Protein AF-A0A699WK41-F1 (afdb_monomer)

Nearest PDB structures (foldseek):
  8tgd-assembly1_B  TM=7.032E-01  e=2.567E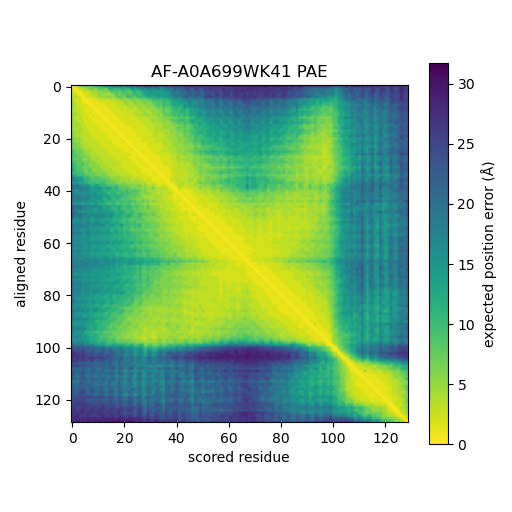+00  Homo sapiens

Secondary structure (DSSP, 8-state):
-HHHHHHHHHHHHHHHHHHHHHHHHHHHHHHHHHHHHHHHHHHHHHHHHHHHHHHHHHHHHHHHHHTT-HHHHHHHHHHHHHHHHHHHHHHHHHHHHHS---TT------HHHHHHHHHHHHHHHHTT-

InterPro domains:
  IPR003661 Signal transduction histidine kinase, dimerisation/phosphoacceptor domain [PF00512] (36-100)
  IPR003661 Signal transduction histidine kinase, dimerisation/phosphoacceptor domain [SM00388] (35-103)
  IPR003661 Signal transduction histidine kinase, dimerisation/phosphoacceptor domain [cd00082] (33-99)
  IPR036097 Signal transduction histidine kinase, dimerisation/phosphoacceptor domain superfamily [SSF47384] (31-101)

Radius of gyration: 24.97 Å; Cα contacts (8 Å, |Δi|>4): 22; chains: 1; bounding box: 62×28×73 Å

Structure (mmCIF, N/CA/C/O backbone):
data_AF-A0A699WK41-F1
#
_entry.id   AF-A0A699WK41-F1
#
loop_
_atom_site.group_PDB
_atom_site.id
_atom_site.type_symbol
_atom_site.label_atom_id
_atom_site.label_alt_id
_atom_site.label_comp_id
_atom_site.label_asym_id
_atom_site.label_entity_id
_atom_site.label_seq_id
_atom_site.pdbx_PDB_ins_code
_atom_site.Cartn_x
_atom_site.Cartn_y
_atom_site.Cartn_z
_atom_site.occupancy
_atom_site.B_iso_or_equiv
_atom_site.auth_seq_id
_atom_site.auth_comp_id
_atom_site.auth_asym_id
_atom_site.auth_atom_id
_atom_site.pdbx_PDB_model_num
ATOM 1 N N . MET A 1 1 ? -39.912 7.311 43.653 1.00 66.12 1 MET A N 1
ATOM 2 C CA . MET A 1 1 ? -38.944 6.269 44.069 1.00 66.12 1 MET A CA 1
ATOM 3 C C . MET A 1 1 ? -38.686 5.263 42.949 1.00 66.12 1 MET A C 1
ATOM 5 O O . MET A 1 1 ? -37.610 5.322 42.379 1.00 66.12 1 MET A O 1
ATOM 9 N N . ARG A 1 2 ? -39.653 4.415 42.551 1.00 76.62 2 ARG A N 1
ATOM 10 C CA . ARG A 1 2 ? -39.435 3.384 41.505 1.00 76.62 2 ARG A CA 1
ATOM 11 C C . ARG A 1 2 ? -39.047 3.927 40.117 1.00 76.62 2 ARG A C 1
ATOM 13 O O . ARG A 1 2 ? -38.193 3.335 39.477 1.00 76.62 2 ARG A O 1
ATOM 20 N N . GLN A 1 3 ? -39.619 5.055 39.685 1.00 79.38 3 GLN A N 1
ATOM 21 C CA . GLN A 1 3 ? -39.305 5.663 38.381 1.00 79.38 3 GLN A CA 1
ATOM 22 C C . GLN A 1 3 ? -37.856 6.184 38.308 1.00 79.38 3 GLN A C 1
ATOM 24 O O . GLN A 1 3 ? -37.132 5.819 37.394 1.00 79.38 3 GLN A O 1
ATOM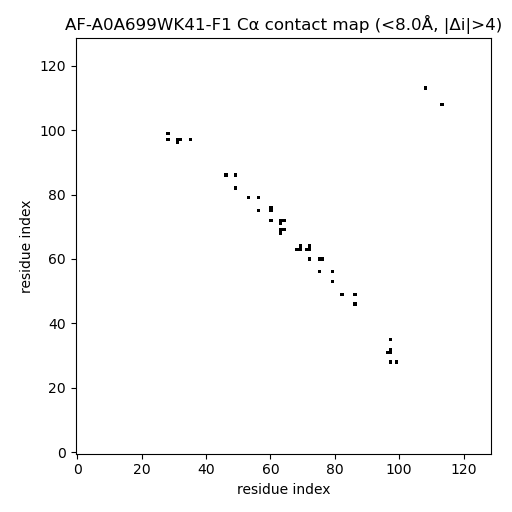 29 N N . ARG A 1 4 ? -37.404 6.931 39.330 1.00 80.19 4 ARG A N 1
ATOM 30 C CA . ARG A 1 4 ? -36.006 7.398 39.441 1.00 80.19 4 ARG A CA 1
ATOM 31 C C . ARG A 1 4 ? -35.005 6.246 39.453 1.00 80.19 4 ARG A C 1
ATOM 33 O O . ARG A 1 4 ? -34.036 6.282 38.718 1.00 80.19 4 ARG A O 1
ATOM 40 N N . SER A 1 5 ? -35.282 5.197 40.228 1.00 85.00 5 SER A N 1
ATOM 41 C CA . SER A 1 5 ? -34.411 4.016 40.281 1.00 85.00 5 SER A CA 1
ATOM 42 C C . SER A 1 5 ? -34.325 3.281 38.936 1.00 85.00 5 SER A C 1
ATOM 44 O O . SER A 1 5 ? -33.286 2.705 38.626 1.00 85.00 5 SER A O 1
ATOM 46 N N . ARG A 1 6 ? -35.391 3.310 38.123 1.00 89.56 6 ARG A N 1
ATOM 47 C CA . ARG A 1 6 ? -35.387 2.742 36.771 1.00 89.56 6 ARG A CA 1
ATOM 48 C C . ARG A 1 6 ? -34.588 3.602 35.790 1.00 89.56 6 ARG A C 1
ATOM 50 O O . ARG A 1 6 ? -33.791 3.052 35.045 1.00 89.56 6 ARG A O 1
ATOM 57 N N . GLU A 1 7 ? -34.762 4.921 35.827 1.00 92.25 7 GLU A N 1
ATOM 58 C CA . GLU A 1 7 ? -33.997 5.866 34.999 1.00 92.25 7 GLU A CA 1
ATOM 59 C C . GLU A 1 7 ? -32.495 5.822 35.325 1.00 92.25 7 GLU A C 1
ATOM 61 O O . GLU A 1 7 ? -31.666 5.777 34.421 1.00 92.25 7 GLU A O 1
ATOM 66 N N . GLU A 1 8 ? -32.134 5.754 36.609 1.00 92.31 8 GLU A N 1
ATOM 67 C CA . GLU A 1 8 ? -30.745 5.589 37.061 1.00 92.31 8 GLU A CA 1
ATOM 68 C C . GLU A 1 8 ? -30.139 4.265 36.570 1.00 92.31 8 GLU A C 1
ATOM 70 O O . GLU A 1 8 ? -28.988 4.228 36.132 1.00 92.31 8 GLU A O 1
ATOM 75 N N . LEU A 1 9 ? -30.916 3.176 36.601 1.00 92.69 9 LEU A N 1
ATOM 76 C CA . LEU A 1 9 ? -30.477 1.878 36.092 1.00 92.69 9 LEU A CA 1
ATOM 77 C C . LEU A 1 9 ? -30.297 1.896 34.568 1.00 92.69 9 LEU A C 1
ATOM 79 O O . LEU A 1 9 ? -29.307 1.363 34.072 1.00 92.69 9 LEU A O 1
ATOM 83 N N . GLU A 1 10 ? -31.219 2.518 33.831 1.00 94.25 10 GLU A N 1
ATOM 84 C CA . GLU A 1 10 ? -31.125 2.675 32.376 1.00 94.25 10 GLU A CA 1
ATOM 85 C C . GLU A 1 10 ? -29.878 3.486 31.993 1.00 94.25 10 GLU A C 1
ATOM 87 O O . GLU A 1 10 ? -29.084 3.021 31.174 1.00 94.25 10 GLU A O 1
ATOM 92 N N . GLN A 1 11 ? -29.622 4.615 32.663 1.00 94.00 11 GLN A N 1
ATOM 93 C CA . GLN A 1 11 ? -28.410 5.418 32.456 1.00 94.00 11 GLN A CA 1
ATOM 94 C C . GLN A 1 11 ? -27.129 4.635 32.765 1.00 94.00 11 GLN A C 1
ATOM 96 O O . GLN A 1 11 ? -26.152 4.713 32.016 1.00 94.00 11 GLN A O 1
ATOM 101 N N . LEU A 1 12 ? -27.123 3.852 33.848 1.00 94.50 12 LEU A N 1
ATOM 102 C CA . LEU A 1 12 ? -25.974 3.031 34.215 1.00 94.50 12 LEU A CA 1
ATOM 103 C C . LEU A 1 12 ? -25.702 1.943 33.168 1.00 94.50 12 LEU A C 1
ATOM 105 O O . LEU A 1 12 ? -24.551 1.737 32.784 1.00 94.50 12 LEU A O 1
ATOM 109 N N . VAL A 1 13 ? -26.742 1.262 32.680 1.00 95.75 13 VAL A N 1
ATOM 110 C CA . VAL A 1 13 ? -26.617 0.256 31.613 1.00 95.75 13 VAL A CA 1
ATOM 111 C C . VAL A 1 13 ? -26.091 0.894 30.329 1.00 95.75 13 VAL A C 1
ATOM 113 O O . VAL A 1 13 ? -25.206 0.327 29.685 1.00 95.75 13 VAL A O 1
ATOM 116 N N . GLU A 1 14 ? -26.578 2.080 29.968 1.00 95.00 14 GLU A N 1
ATOM 117 C CA . GLU A 1 14 ? -26.134 2.799 28.773 1.00 95.00 14 GLU A CA 1
ATOM 118 C C . GLU A 1 14 ? -24.655 3.201 28.866 1.00 95.00 14 GLU A C 1
ATOM 120 O O . GLU A 1 14 ? -23.880 2.947 27.937 1.00 95.00 14 GLU A O 1
ATOM 125 N N . ALA A 1 15 ? -24.236 3.739 30.017 1.00 94.69 15 ALA A N 1
ATOM 126 C CA . ALA A 1 15 ? -22.844 4.081 30.294 1.00 94.69 15 ALA A CA 1
ATOM 127 C C . ALA A 1 15 ? -21.938 2.844 30.214 1.00 94.69 15 ALA A C 1
ATOM 129 O O . ALA A 1 15 ? -20.964 2.833 29.461 1.00 94.69 15 ALA A O 1
ATOM 130 N N . ARG A 1 16 ? -22.312 1.752 30.894 1.00 94.44 16 ARG A N 1
ATOM 131 C CA . ARG A 1 16 ? -21.556 0.490 30.867 1.00 94.44 16 ARG A CA 1
ATOM 132 C C . ARG A 1 16 ? -21.471 -0.120 29.472 1.00 94.44 16 ARG A C 1
ATOM 134 O O . ARG A 1 16 ? -20.431 -0.658 29.099 1.00 94.44 16 ARG A O 1
ATOM 141 N N . THR A 1 17 ? -22.540 -0.022 28.687 1.00 94.62 17 THR A N 1
ATOM 142 C CA . THR A 1 17 ? -22.557 -0.500 27.298 1.00 94.62 17 THR A CA 1
ATOM 143 C C . THR A 1 17 ? -21.609 0.320 26.424 1.00 94.62 17 THR A C 1
ATOM 145 O O . THR A 1 17 ? -20.905 -0.238 25.579 1.00 94.62 17 THR A O 1
ATOM 148 N N . ARG A 1 18 ? -21.552 1.641 26.628 1.00 93.31 18 ARG A N 1
ATOM 149 C CA . ARG A 1 18 ? -20.629 2.530 25.911 1.00 93.31 18 ARG A CA 1
ATOM 150 C C . ARG A 1 18 ? -19.168 2.254 26.286 1.00 93.31 18 ARG A C 1
ATOM 152 O O . ARG A 1 18 ? -18.326 2.179 25.388 1.00 93.31 18 ARG A O 1
ATOM 159 N N . ASP A 1 19 ? -18.882 2.028 27.566 1.00 93.00 19 ASP A N 1
ATOM 160 C CA . ASP A 1 19 ? -17.547 1.648 28.045 1.00 93.00 19 ASP A CA 1
ATOM 161 C C . ASP A 1 19 ? -17.097 0.316 27.433 1.00 93.00 19 ASP A C 1
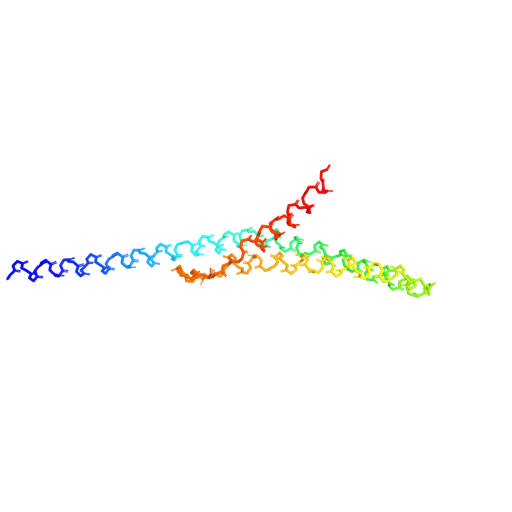ATOM 163 O O . ASP A 1 19 ? -15.988 0.212 26.906 1.00 93.00 19 ASP A O 1
ATOM 167 N N . LEU A 1 20 ? -17.984 -0.687 27.428 1.00 93.69 20 LEU A N 1
ATOM 168 C CA . LEU A 1 20 ? -17.703 -2.005 26.858 1.00 93.69 20 LEU A CA 1
ATOM 169 C C . LEU A 1 20 ? -17.382 -1.924 25.360 1.00 93.69 20 LEU A C 1
ATOM 171 O O . LEU A 1 20 ? -16.408 -2.527 24.910 1.00 93.69 20 LEU A O 1
ATOM 175 N N . ARG A 1 21 ? -18.165 -1.153 24.592 1.00 90.19 21 ARG A N 1
ATOM 176 C CA . ARG A 1 21 ? -17.905 -0.924 23.159 1.00 90.19 21 ARG A CA 1
ATOM 177 C C . ARG A 1 21 ? -16.551 -0.256 22.933 1.00 90.19 21 ARG A C 1
ATOM 179 O O . ARG A 1 21 ? -15.786 -0.697 22.084 1.00 90.19 21 ARG A O 1
ATOM 186 N N . THR A 1 22 ? -16.227 0.755 23.735 1.00 89.75 22 THR A N 1
ATOM 187 C CA . THR A 1 22 ? -14.945 1.468 23.637 1.00 89.75 22 THR A CA 1
ATOM 188 C C . THR A 1 22 ? -13.762 0.541 23.931 1.00 89.75 22 THR A C 1
ATOM 190 O O . THR A 1 22 ? -12.752 0.575 23.225 1.00 89.75 22 THR A O 1
ATOM 193 N N . ALA A 1 23 ? -13.889 -0.323 24.941 1.00 90.19 23 ALA A N 1
ATOM 194 C CA . ALA A 1 23 ? -12.875 -1.318 25.274 1.00 90.19 23 ALA A CA 1
ATOM 195 C C . ALA A 1 23 ? -12.707 -2.369 24.161 1.00 90.19 23 ALA A C 1
ATOM 197 O O . ALA A 1 23 ? -11.575 -2.691 23.797 1.00 90.19 23 ALA A O 1
ATOM 198 N N . GLN A 1 24 ? -13.806 -2.860 23.575 1.00 89.25 24 GLN A N 1
ATOM 199 C CA . GLN A 1 24 ? -13.761 -3.780 22.431 1.00 89.25 24 GLN A CA 1
ATOM 200 C C . GLN A 1 24 ? -13.075 -3.159 21.209 1.00 89.25 24 GLN A C 1
ATOM 202 O O . GLN A 1 24 ? -12.184 -3.785 20.636 1.00 89.25 24 GLN A O 1
ATOM 207 N N . ASP A 1 25 ? -13.422 -1.923 20.845 1.00 87.88 25 ASP A N 1
ATOM 208 C CA . ASP A 1 25 ? -12.776 -1.210 19.736 1.00 87.88 25 ASP A CA 1
ATOM 209 C C . ASP A 1 25 ? -11.266 -1.029 19.989 1.00 87.88 25 ASP A C 1
ATOM 211 O O . ASP A 1 25 ? -10.446 -1.141 19.071 1.00 87.88 25 ASP A O 1
ATOM 215 N N . GLY A 1 26 ? -10.881 -0.796 21.248 1.00 86.81 26 GLY A N 1
ATOM 216 C CA . GLY A 1 26 ? -9.484 -0.750 21.681 1.00 86.81 26 GLY A CA 1
ATOM 217 C C . GLY A 1 26 ? -8.754 -2.084 21.504 1.00 86.81 26 GLY A C 1
ATOM 218 O O . GLY A 1 26 ? -7.643 -2.103 20.967 1.00 86.81 26 GLY A O 1
ATOM 219 N N . LEU A 1 27 ? -9.385 -3.195 21.897 1.00 88.44 27 LEU A N 1
ATOM 220 C CA . LEU A 1 27 ? -8.833 -4.541 21.717 1.00 88.44 27 LEU A CA 1
ATOM 221 C C . LEU A 1 27 ? -8.628 -4.863 20.237 1.00 88.44 27 LEU A C 1
ATOM 223 O O . LEU A 1 27 ? -7.5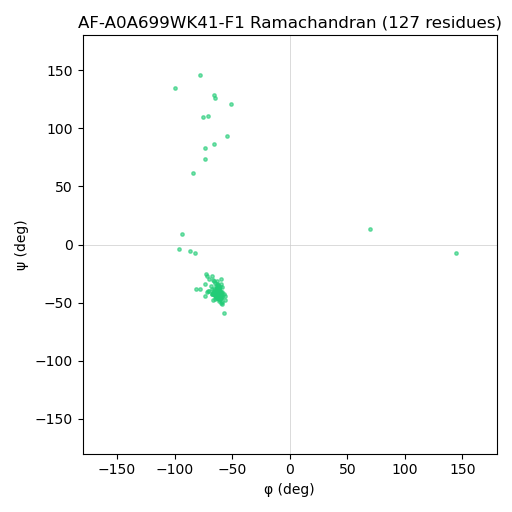24 -5.238 19.856 1.00 88.44 27 LEU A O 1
ATOM 227 N N . VAL A 1 28 ? -9.637 -4.627 19.393 1.00 87.25 28 VAL A N 1
ATOM 228 C CA . VAL A 1 28 ? -9.540 -4.842 17.939 1.00 87.25 28 VAL A CA 1
ATOM 229 C C . VAL A 1 28 ? -8.370 -4.056 17.344 1.00 87.25 28 VAL A C 1
ATOM 231 O O . VAL A 1 28 ? -7.602 -4.595 16.546 1.00 87.25 28 VAL A O 1
ATOM 234 N N . GLN A 1 29 ? -8.194 -2.794 17.744 1.00 84.06 29 GLN A N 1
ATOM 235 C CA . GLN A 1 29 ? -7.076 -1.980 17.268 1.00 84.06 29 GLN A CA 1
ATOM 236 C C . GLN A 1 29 ? -5.720 -2.533 17.729 1.00 84.06 29 GLN A C 1
ATOM 238 O O . GLN A 1 29 ? -4.773 -2.561 16.943 1.00 84.06 29 GLN A O 1
ATOM 243 N N . SER A 1 30 ? -5.620 -2.988 18.980 1.00 86.00 30 SER A N 1
ATOM 244 C CA . SER A 1 30 ? -4.400 -3.605 19.508 1.00 86.00 30 SER A CA 1
ATOM 245 C C . SER A 1 30 ? -4.042 -4.880 18.741 1.00 86.00 30 SER A C 1
ATOM 247 O O . SER A 1 30 ? -2.892 -5.041 18.334 1.00 86.00 30 SER A O 1
ATOM 249 N N . THR A 1 31 ? -5.026 -5.732 18.439 1.00 84.75 31 THR A N 1
ATOM 250 C CA . THR A 1 31 ? -4.814 -6.952 17.649 1.00 84.75 31 THR A CA 1
ATOM 251 C C . THR A 1 31 ? -4.347 -6.638 16.226 1.00 84.75 31 THR A C 1
ATOM 253 O O . THR A 1 31 ? -3.414 -7.273 15.739 1.00 84.75 31 THR A O 1
ATOM 256 N N . LYS A 1 32 ? -4.926 -5.620 15.568 1.00 82.50 32 LYS A N 1
ATOM 257 C CA . LYS A 1 32 ? -4.482 -5.168 14.233 1.00 82.50 32 LYS A CA 1
ATOM 258 C C . LYS A 1 32 ? -3.026 -4.703 14.236 1.00 82.50 32 LYS A C 1
ATOM 260 O O . LYS A 1 32 ? -2.259 -5.079 13.354 1.00 82.50 32 LYS A O 1
ATOM 265 N N . LEU A 1 33 ? -2.639 -3.901 15.228 1.00 84.19 33 LEU A N 1
ATOM 266 C CA . LEU A 1 33 ? -1.269 -3.401 15.358 1.00 84.19 33 LEU A CA 1
ATOM 267 C C . LEU A 1 33 ? -0.276 -4.519 15.693 1.00 84.19 33 LEU A C 1
ATOM 269 O O . LEU A 1 33 ? 0.823 -4.532 15.145 1.00 84.19 33 LEU A O 1
ATOM 273 N N . ALA A 1 34 ? -0.664 -5.477 16.537 1.00 82.56 34 ALA A N 1
ATOM 274 C CA . ALA A 1 34 ? 0.161 -6.641 16.845 1.00 82.56 34 ALA A CA 1
ATOM 275 C C . ALA A 1 34 ? 0.402 -7.511 15.601 1.00 82.56 34 ALA A C 1
ATOM 277 O O . ALA A 1 34 ? 1.546 -7.869 15.328 1.00 82.56 34 ALA A O 1
ATOM 278 N N . ALA A 1 35 ? -0.641 -7.775 14.804 1.00 80.62 35 ALA A N 1
ATOM 279 C CA . ALA A 1 35 ? -0.522 -8.511 13.545 1.00 80.62 35 ALA A CA 1
ATOM 280 C C . ALA A 1 35 ? 0.399 -7.791 12.543 1.00 80.62 35 ALA A C 1
ATOM 282 O O . ALA A 1 35 ? 1.292 -8.411 11.968 1.00 80.62 35 ALA A O 1
ATOM 283 N N . LEU A 1 36 ? 0.257 -6.466 12.395 1.00 80.25 36 LEU A N 1
ATOM 284 C CA . LEU A 1 36 ? 1.175 -5.651 11.589 1.00 80.25 36 LEU A CA 1
ATOM 285 C C . LEU A 1 36 ? 2.622 -5.736 12.097 1.00 80.25 36 LEU A C 1
ATOM 287 O O . LEU A 1 36 ? 3.541 -5.884 11.296 1.00 80.25 36 LEU A O 1
ATOM 291 N N . GLY A 1 37 ? 2.830 -5.677 13.415 1.00 79.31 37 GLY A N 1
ATOM 292 C CA . GLY A 1 37 ? 4.138 -5.840 14.054 1.00 79.31 37 GLY A CA 1
ATOM 293 C C . GLY A 1 37 ? 4.776 -7.194 13.739 1.00 79.31 37 GLY A C 1
ATOM 294 O O . GLY A 1 37 ? 5.913 -7.252 13.275 1.00 79.31 37 GLY A O 1
ATOM 295 N N . GLN A 1 38 ? 4.023 -8.282 13.913 1.00 80.75 38 GLN A N 1
ATOM 296 C CA . GLN A 1 38 ? 4.483 -9.640 13.603 1.00 80.75 38 GLN A CA 1
ATOM 297 C C . GLN A 1 38 ? 4.808 -9.827 12.115 1.00 80.75 38 GLN A C 1
ATOM 299 O O . GLN A 1 38 ? 5.766 -10.518 11.778 1.00 80.75 38 GLN A O 1
ATOM 304 N N . MET A 1 39 ? 4.059 -9.180 11.223 1.00 80.25 39 MET A N 1
ATOM 305 C CA . MET A 1 39 ? 4.284 -9.253 9.777 1.00 80.25 39 MET A CA 1
ATOM 306 C C . MET A 1 39 ? 5.303 -8.226 9.263 1.00 80.25 39 MET A C 1
ATOM 308 O O . MET A 1 39 ? 5.666 -8.275 8.091 1.00 80.25 39 MET A O 1
ATOM 312 N N . SER A 1 40 ? 5.801 -7.308 10.100 1.00 77.94 40 SER A N 1
ATOM 313 C CA . SER A 1 40 ? 6.627 -6.171 9.659 1.00 77.94 40 SER A CA 1
ATOM 314 C C . SER A 1 40 ? 7.899 -6.601 8.925 1.00 77.94 40 SER A C 1
ATOM 316 O O . SER A 1 40 ? 8.289 -5.962 7.952 1.00 77.94 40 SER A O 1
ATOM 318 N N . ALA A 1 41 ? 8.524 -7.705 9.346 1.00 77.38 41 ALA A N 1
ATOM 319 C CA . ALA A 1 41 ? 9.705 -8.250 8.676 1.00 77.38 41 ALA A CA 1
ATOM 320 C C . ALA A 1 41 ? 9.382 -8.799 7.274 1.00 77.38 41 ALA A C 1
ATOM 322 O O . ALA A 1 41 ? 10.115 -8.528 6.325 1.00 77.38 41 ALA A O 1
ATOM 323 N N . ALA A 1 42 ? 8.265 -9.519 7.130 1.00 76.69 42 ALA A N 1
ATOM 324 C CA . ALA A 1 42 ? 7.800 -10.023 5.838 1.00 76.69 42 ALA A CA 1
ATOM 325 C C . ALA A 1 42 ? 7.412 -8.870 4.902 1.00 76.69 42 ALA A C 1
ATOM 327 O O . ALA A 1 42 ? 7.816 -8.857 3.747 1.00 76.69 42 ALA A O 1
ATOM 328 N N . LEU A 1 43 ? 6.734 -7.850 5.430 1.00 76.50 43 LEU A N 1
ATOM 329 C CA . LEU A 1 43 ? 6.352 -6.646 4.693 1.00 76.50 43 LEU A CA 1
ATOM 330 C C . LEU A 1 43 ? 7.567 -5.845 4.219 1.00 76.50 43 LEU A C 1
ATOM 332 O O . LEU A 1 43 ? 7.622 -5.415 3.071 1.00 76.50 43 LEU A O 1
ATOM 336 N N . ALA A 1 44 ? 8.569 -5.664 5.082 1.00 79.94 44 ALA A N 1
ATOM 337 C CA . ALA A 1 44 ? 9.820 -5.022 4.695 1.00 79.94 44 ALA A CA 1
ATOM 338 C C . ALA A 1 44 ? 10.523 -5.810 3.582 1.00 79.94 44 ALA A C 1
ATOM 340 O O . ALA A 1 44 ? 11.048 -5.220 2.640 1.00 79.94 44 ALA A O 1
ATOM 341 N N . HIS A 1 45 ? 10.511 -7.141 3.664 1.00 80.62 45 HIS A N 1
ATOM 342 C CA . HIS A 1 45 ? 11.075 -7.998 2.629 1.00 80.62 45 HIS A CA 1
ATOM 343 C C . HIS A 1 45 ? 10.315 -7.872 1.298 1.00 80.62 45 HIS A C 1
ATOM 345 O O . HIS A 1 45 ? 10.933 -7.647 0.260 1.00 80.62 45 HIS A O 1
ATOM 351 N N . GLU A 1 46 ? 8.987 -7.922 1.338 1.00 81.12 46 GLU A N 1
ATOM 352 C CA . GLU A 1 46 ? 8.101 -7.828 0.174 1.00 81.12 46 GLU A CA 1
ATOM 353 C C . GLU A 1 46 ? 8.132 -6.441 -0.492 1.00 81.12 46 GLU A C 1
ATOM 355 O O . GLU A 1 46 ? 7.953 -6.339 -1.698 1.00 81.12 46 GLU A O 1
ATOM 360 N N . ILE A 1 47 ? 8.436 -5.370 0.252 1.00 83.31 47 ILE A N 1
ATOM 361 C CA . ILE A 1 47 ? 8.689 -4.028 -0.308 1.00 83.31 47 ILE A CA 1
ATOM 362 C C . ILE A 1 47 ? 10.100 -3.929 -0.909 1.00 83.31 47 ILE A C 1
ATOM 364 O O . ILE A 1 47 ? 10.297 -3.303 -1.953 1.00 83.31 47 ILE A O 1
ATOM 368 N N . ASN A 1 48 ? 11.099 -4.546 -0.275 1.00 84.56 48 ASN A N 1
ATOM 369 C CA . ASN A 1 48 ? 12.485 -4.492 -0.745 1.00 84.56 48 ASN A CA 1
ATOM 370 C C . ASN A 1 48 ? 12.716 -5.287 -2.040 1.00 84.56 48 ASN A C 1
ATOM 372 O O . ASN A 1 48 ? 13.580 -4.914 -2.840 1.00 84.56 48 ASN A O 1
ATOM 376 N N . GLN A 1 49 ? 11.952 -6.355 -2.275 1.00 83.62 49 GLN A N 1
ATOM 377 C CA . GLN A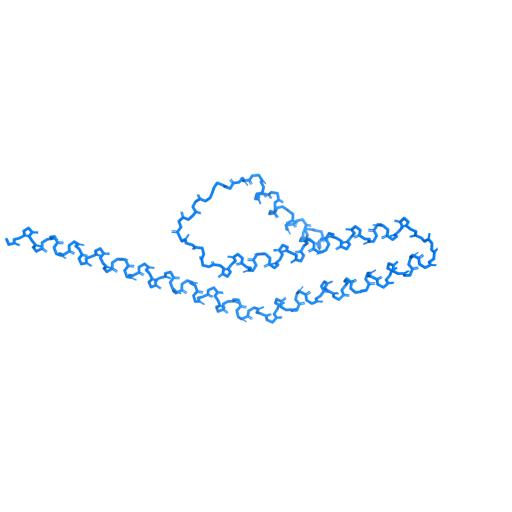 1 49 ? 12.008 -7.143 -3.511 1.00 83.62 49 GLN A CA 1
ATOM 378 C C . GLN A 1 49 ? 11.742 -6.300 -4.781 1.00 83.62 49 GLN A C 1
ATOM 380 O O . GLN A 1 49 ? 12.641 -6.205 -5.624 1.00 83.62 49 GLN A O 1
ATOM 385 N N . PRO A 1 50 ? 10.588 -5.622 -4.940 1.00 84.06 50 PRO A N 1
ATOM 386 C CA . PRO A 1 50 ? 10.314 -4.804 -6.116 1.00 84.06 50 PRO A CA 1
ATOM 387 C C . PRO A 1 50 ? 11.227 -3.574 -6.202 1.00 84.06 50 PRO A C 1
ATOM 389 O O . PRO A 1 50 ? 11.608 -3.201 -7.307 1.00 84.06 50 PRO A O 1
ATOM 392 N N . LEU A 1 51 ? 11.682 -2.996 -5.079 1.00 87.00 51 LEU A N 1
ATOM 393 C CA . LEU A 1 51 ? 12.702 -1.930 -5.101 1.00 87.00 51 LEU A CA 1
ATOM 394 C C . LEU A 1 51 ? 14.016 -2.392 -5.739 1.00 87.00 51 LEU A C 1
ATOM 396 O O . LEU A 1 51 ? 14.646 -1.660 -6.506 1.00 87.00 51 LEU A O 1
ATOM 400 N N . THR A 1 52 ? 14.435 -3.617 -5.430 1.00 88.94 52 THR A N 1
ATOM 401 C CA . THR A 1 52 ? 15.641 -4.210 -6.013 1.00 88.94 52 THR A CA 1
ATOM 402 C C . THR A 1 52 ? 15.450 -4.447 -7.511 1.00 88.94 52 THR A C 1
ATOM 404 O O . THR A 1 52 ? 16.321 -4.091 -8.307 1.00 88.94 52 THR A O 1
ATOM 407 N N . ALA A 1 53 ? 14.283 -4.955 -7.917 1.00 86.81 53 ALA A N 1
ATOM 408 C CA . ALA A 1 53 ? 13.935 -5.126 -9.326 1.00 86.81 53 ALA A CA 1
ATOM 409 C C . ALA A 1 53 ? 13.900 -3.790 -10.094 1.00 86.81 53 ALA A C 1
ATOM 411 O O . ALA A 1 53 ? 14.390 -3.718 -11.222 1.00 86.81 53 ALA A O 1
ATOM 412 N N . GLN A 1 54 ? 13.395 -2.716 -9.479 1.00 88.88 54 GLN A N 1
ATOM 413 C CA . GLN A 1 54 ? 13.377 -1.375 -10.071 1.00 88.88 54 GLN A CA 1
ATOM 414 C C . GLN A 1 54 ? 14.780 -0.820 -10.293 1.00 88.88 54 GLN A C 1
ATOM 416 O O . GLN A 1 54 ? 15.051 -0.268 -11.357 1.00 88.88 54 GLN A O 1
ATOM 421 N N . ARG A 1 55 ? 15.698 -1.002 -9.335 1.00 90.06 55 ARG A N 1
ATOM 422 C CA . ARG A 1 55 ? 17.106 -0.611 -9.525 1.00 90.06 55 ARG A CA 1
ATOM 423 C C . ARG A 1 55 ? 17.726 -1.296 -10.741 1.00 90.06 55 ARG A C 1
ATOM 425 O O . ARG A 1 55 ? 18.406 -0.638 -11.522 1.00 90.06 55 ARG A O 1
ATOM 432 N N . MET A 1 56 ? 17.455 -2.587 -10.925 1.00 89.31 56 MET A N 1
ATOM 433 C CA . MET A 1 56 ? 17.943 -3.334 -12.088 1.00 89.31 56 MET A CA 1
ATOM 434 C C . MET A 1 56 ? 17.308 -2.857 -13.399 1.00 89.31 56 MET A C 1
ATOM 436 O O . MET A 1 56 ? 18.011 -2.691 -14.394 1.00 89.31 56 MET A O 1
ATOM 440 N N . GLN A 1 57 ? 16.000 -2.584 -13.405 1.00 88.94 57 GLN A N 1
ATOM 441 C CA . GLN A 1 57 ? 15.318 -2.032 -14.580 1.00 88.94 57 GLN A CA 1
ATOM 442 C C . GLN A 1 57 ? 15.843 -0.648 -14.955 1.00 88.94 57 GLN A C 1
ATOM 444 O O . GLN A 1 57 ? 16.071 -0.405 -16.135 1.00 88.94 57 GLN A O 1
ATOM 449 N N . LEU A 1 58 ? 16.106 0.230 -13.983 1.00 92.69 58 LEU A N 1
ATOM 450 C CA . LEU A 1 58 ? 16.702 1.544 -14.240 1.00 92.69 58 LEU A CA 1
ATOM 451 C C . LEU A 1 58 ? 18.088 1.426 -14.881 1.00 92.69 58 LEU A C 1
ATOM 453 O O . LEU A 1 58 ? 18.360 2.126 -15.853 1.00 92.69 58 LEU A O 1
ATOM 457 N N . ALA A 1 59 ? 18.934 0.512 -14.398 1.00 92.44 59 ALA A N 1
ATOM 458 C CA . ALA A 1 59 ? 20.241 0.257 -15.004 1.00 92.44 59 ALA A CA 1
ATOM 459 C C . ALA A 1 59 ? 20.112 -0.265 -16.448 1.00 92.44 59 ALA A C 1
ATOM 461 O O . ALA A 1 59 ? 20.826 0.179 -17.346 1.00 92.44 59 ALA A O 1
ATOM 462 N N . SER A 1 60 ? 19.157 -1.166 -16.702 1.00 91.44 60 SER A N 1
ATOM 463 C CA . SER A 1 60 ? 18.867 -1.638 -18.061 1.00 91.44 60 SER A CA 1
ATOM 464 C C . SER A 1 60 ? 18.343 -0.518 -18.961 1.00 91.44 60 SER A C 1
ATOM 466 O O . SER A 1 60 ? 18.644 -0.498 -20.152 1.00 91.44 60 SER A O 1
ATOM 468 N N . LEU A 1 61 ? 17.553 0.404 -18.413 1.00 94.25 61 LEU A N 1
ATOM 469 C CA . LEU A 1 61 ? 16.970 1.520 -19.148 1.00 94.25 61 LEU A CA 1
ATOM 470 C C . LEU A 1 61 ? 18.050 2.529 -19.549 1.00 94.25 61 LEU A C 1
ATOM 472 O O . LEU A 1 61 ? 18.060 2.973 -20.693 1.00 94.2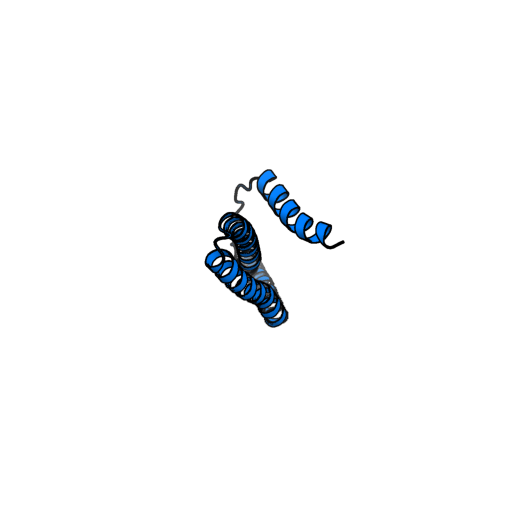5 61 LEU A O 1
ATOM 476 N N . GLN A 1 62 ? 19.009 2.806 -18.659 1.00 93.62 62 GLN A N 1
ATOM 477 C CA . GLN A 1 62 ? 20.211 3.581 -18.987 1.00 93.62 62 GLN A CA 1
ATOM 478 C C . GLN A 1 62 ? 20.972 2.947 -20.157 1.00 93.62 62 GLN A C 1
ATOM 480 O O . GLN A 1 62 ? 21.235 3.621 -21.146 1.00 93.62 62 GLN A O 1
ATOM 485 N N . LEU A 1 63 ? 21.209 1.632 -20.111 1.00 94.69 63 LEU A N 1
ATOM 486 C CA . LEU A 1 63 ? 21.912 0.927 -21.184 1.00 94.69 63 LEU A CA 1
ATOM 487 C C . LEU A 1 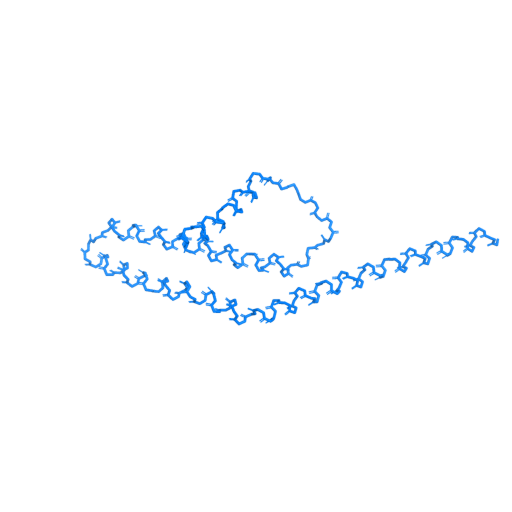63 ? 21.156 0.986 -22.523 1.00 94.69 63 LEU A C 1
ATOM 489 O O . LEU A 1 63 ? 21.776 1.171 -23.567 1.00 94.69 63 LEU A O 1
ATOM 493 N N . LEU A 1 64 ? 19.825 0.865 -22.519 1.00 95.00 64 LEU A N 1
ATOM 494 C CA . LEU A 1 64 ? 19.010 1.008 -23.733 1.00 95.00 64 LEU A CA 1
ATOM 495 C C . LEU A 1 64 ? 19.115 2.417 -24.331 1.00 95.00 64 LEU A C 1
ATOM 497 O O . LEU A 1 64 ? 19.257 2.549 -25.549 1.00 95.00 64 LEU A O 1
ATOM 501 N N . LEU A 1 65 ? 19.075 3.451 -23.488 1.00 94.94 65 LEU A N 1
ATOM 502 C CA . LEU A 1 65 ? 19.216 4.843 -23.917 1.00 94.94 65 LEU A CA 1
ATOM 503 C C . LEU A 1 65 ? 20.614 5.128 -24.476 1.00 94.94 65 LEU A C 1
ATOM 505 O O . LEU A 1 65 ? 20.714 5.731 -25.543 1.00 94.94 65 LEU A O 1
ATOM 509 N N . ASP A 1 66 ? 21.667 4.624 -23.828 1.00 96.31 66 ASP A N 1
ATOM 510 C CA . ASP A 1 66 ? 23.056 4.769 -24.287 1.00 96.31 66 ASP A CA 1
ATOM 511 C C . ASP A 1 66 ? 23.275 4.152 -25.681 1.00 96.31 66 ASP A C 1
ATOM 513 O O . ASP A 1 66 ? 24.098 4.627 -26.460 1.00 96.31 66 ASP A O 1
ATOM 517 N N . HIS A 1 67 ? 22.502 3.117 -26.027 1.00 96.00 67 HIS A N 1
ATOM 518 C CA . HIS A 1 67 ? 22.540 2.454 -27.336 1.00 96.00 67 HIS A CA 1
ATOM 519 C C . HIS A 1 67 ? 21.515 3.018 -28.338 1.00 96.00 67 HIS A C 1
ATOM 521 O O . HIS A 1 67 ? 21.295 2.422 -29.393 1.00 96.00 67 HIS A O 1
ATOM 527 N N . GLY A 1 68 ? 20.849 4.134 -28.021 1.00 95.62 68 GLY A N 1
ATOM 528 C CA . GLY A 1 68 ? 19.860 4.773 -28.894 1.00 95.62 68 GLY A CA 1
ATOM 529 C C . GLY A 1 68 ? 18.553 3.989 -29.070 1.00 95.62 68 GLY A C 1
ATOM 530 O O . GLY A 1 68 ? 17.753 4.316 -29.947 1.00 95.62 68 GLY A O 1
ATOM 531 N N . ARG A 1 69 ? 18.292 2.966 -28.245 1.00 95.62 69 ARG A N 1
ATOM 532 C CA . ARG A 1 69 ? 17.082 2.122 -28.300 1.00 95.62 69 ARG A CA 1
ATOM 533 C C . ARG A 1 69 ? 15.917 2.762 -27.543 1.00 95.62 69 ARG A C 1
ATOM 535 O O . ARG A 1 69 ? 15.406 2.216 -26.565 1.00 95.62 69 ARG A O 1
ATOM 542 N N . VAL A 1 70 ? 15.502 3.937 -28.006 1.00 93.75 70 VAL A N 1
ATOM 543 C CA . VAL A 1 70 ? 14.517 4.792 -27.325 1.00 93.75 70 VAL A CA 1
ATOM 544 C C . VAL A 1 70 ? 13.153 4.106 -27.170 1.00 93.75 70 VAL A C 1
ATOM 546 O O . VAL A 1 70 ? 12.574 4.151 -26.087 1.00 93.75 70 VAL A O 1
ATOM 549 N N . ASP A 1 71 ? 12.663 3.401 -28.194 1.00 93.62 71 ASP A N 1
ATOM 550 C CA . ASP A 1 71 ? 11.363 2.712 -28.127 1.00 93.62 71 ASP A CA 1
ATOM 551 C C . ASP A 1 71 ? 11.335 1.595 -27.074 1.00 93.62 71 ASP A C 1
ATOM 553 O O . ASP A 1 71 ? 10.342 1.407 -26.368 1.00 93.62 71 ASP A O 1
ATOM 557 N N . ASP A 1 72 ? 12.437 0.858 -26.928 1.00 91.94 72 ASP A N 1
ATOM 558 C CA . ASP A 1 72 ? 12.548 -0.196 -25.920 1.00 91.94 72 ASP A CA 1
ATOM 559 C C . ASP A 1 72 ? 12.701 0.389 -24.511 1.00 91.94 72 ASP A C 1
ATOM 561 O O . ASP A 1 72 ? 12.149 -0.159 -23.555 1.00 91.94 72 ASP A O 1
ATOM 565 N N . ALA A 1 73 ? 13.375 1.537 -24.381 1.00 93.31 73 ALA A N 1
ATOM 566 C CA . ALA A 1 73 ? 13.441 2.279 -23.126 1.00 93.31 73 ALA A CA 1
ATOM 567 C C . ALA A 1 73 ? 12.050 2.770 -22.682 1.00 93.31 73 ALA A C 1
ATOM 569 O O . ALA A 1 73 ? 11.707 2.638 -21.507 1.00 93.31 73 ALA A O 1
ATOM 570 N N . TYR A 1 74 ? 11.208 3.252 -23.605 1.00 91.62 74 TYR A N 1
ATOM 571 C CA . TYR A 1 74 ? 9.824 3.634 -23.292 1.00 91.62 74 TYR A CA 1
ATOM 572 C C . TYR A 1 74 ? 8.970 2.448 -22.830 1.00 91.62 74 TYR A C 1
ATOM 574 O O . TYR A 1 74 ? 8.215 2.575 -21.864 1.00 91.62 74 TYR A O 1
ATOM 582 N N . LYS A 1 75 ? 9.108 1.275 -23.461 1.00 90.00 75 LYS A N 1
ATOM 583 C CA . LYS A 1 75 ? 8.418 0.051 -23.009 1.00 90.00 75 LYS A CA 1
ATOM 584 C C . LYS A 1 75 ? 8.862 -0.362 -21.605 1.00 90.00 75 LYS A C 1
ATOM 586 O O . LYS A 1 75 ? 8.024 -0.707 -20.774 1.00 90.00 75 LYS A O 1
ATOM 591 N N . ALA A 1 76 ? 10.166 -0.303 -21.331 1.00 87.81 76 ALA A N 1
ATOM 592 C CA . ALA A 1 76 ? 10.710 -0.596 -20.008 1.00 87.81 76 ALA A CA 1
ATOM 593 C C . ALA A 1 76 ? 10.207 0.401 -18.947 1.00 87.81 76 ALA A C 1
ATOM 595 O O . ALA A 1 76 ? 9.889 -0.003 -17.830 1.00 87.81 76 ALA A O 1
ATOM 596 N N . LEU A 1 77 ? 10.062 1.682 -19.303 1.00 89.75 77 LEU A N 1
ATOM 597 C CA . LEU A 1 77 ? 9.527 2.708 -18.408 1.00 89.75 77 LEU A CA 1
ATOM 598 C C . LEU A 1 77 ? 8.066 2.438 -18.017 1.00 89.75 77 LEU A C 1
ATOM 600 O O . LEU A 1 77 ? 7.715 2.560 -16.846 1.00 89.75 77 LEU A O 1
ATOM 604 N N . ALA A 1 78 ? 7.229 2.021 -18.973 1.00 87.31 78 ALA A N 1
ATOM 605 C CA . ALA A 1 78 ? 5.831 1.674 -18.708 1.00 87.31 78 ALA A CA 1
ATOM 606 C C . ALA A 1 78 ? 5.697 0.484 -17.737 1.00 87.31 78 ALA A C 1
ATOM 608 O O . ALA A 1 78 ? 4.841 0.487 -16.851 1.00 87.31 78 ALA A O 1
ATOM 609 N N . LEU A 1 79 ? 6.574 -0.519 -17.861 1.00 84.12 79 LEU A N 1
ATOM 610 C CA . LEU A 1 79 ? 6.612 -1.651 -16.931 1.00 84.12 79 LEU A CA 1
ATOM 611 C C . LEU A 1 79 ? 6.983 -1.208 -15.506 1.00 84.12 79 LEU A C 1
ATOM 613 O O . LEU A 1 79 ? 6.396 -1.687 -14.530 1.00 84.12 79 LEU A O 1
ATOM 617 N N . LEU A 1 80 ? 7.929 -0.273 -15.395 1.00 87.94 80 LEU A N 1
ATOM 618 C CA . LEU A 1 80 ? 8.384 0.288 -14.126 1.00 87.94 80 LEU A CA 1
ATOM 619 C C . LEU A 1 80 ? 7.253 1.061 -13.425 1.00 87.94 80 LEU A C 1
ATOM 621 O O . LEU A 1 80 ? 7.015 0.857 -12.233 1.00 87.94 80 LEU A O 1
ATOM 625 N N . ASP A 1 81 ? 6.493 1.864 -14.172 1.00 86.62 81 ASP A N 1
ATOM 626 C CA . ASP A 1 81 ? 5.323 2.594 -13.664 1.00 86.62 81 ASP A CA 1
ATOM 627 C C . ASP A 1 81 ? 4.218 1.651 -13.149 1.00 86.62 81 ASP A C 1
ATOM 629 O O . ASP A 1 81 ? 3.678 1.824 -12.048 1.00 86.62 81 ASP A O 1
ATOM 633 N N . GLN A 1 82 ? 3.950 0.557 -13.870 1.00 84.06 82 GLN A N 1
ATOM 634 C CA . GLN A 1 82 ? 3.002 -0.466 -13.421 1.00 84.06 82 GLN A CA 1
ATOM 635 C C . GLN A 1 82 ? 3.463 -1.155 -12.121 1.00 84.06 82 GLN A C 1
ATOM 637 O O . GLN A 1 82 ? 2.643 -1.512 -11.267 1.00 84.06 82 GLN A O 1
ATOM 642 N N . GLN A 1 83 ? 4.770 -1.374 -11.945 1.00 83.56 83 GLN A N 1
ATOM 643 C CA . GLN A 1 83 ? 5.321 -1.933 -10.705 1.00 83.56 83 GLN A CA 1
ATOM 644 C C . GLN A 1 83 ? 5.249 -0.935 -9.540 1.00 83.56 83 GLN A C 1
ATOM 646 O O . GLN A 1 83 ? 4.876 -1.330 -8.434 1.00 83.56 83 GLN A O 1
ATOM 651 N N . LEU A 1 84 ? 5.523 0.351 -9.780 1.00 86.25 84 LEU A N 1
ATOM 652 C CA . LEU A 1 84 ? 5.350 1.414 -8.781 1.00 86.25 84 LEU A CA 1
ATOM 653 C C . LEU A 1 84 ? 3.895 1.530 -8.321 1.00 86.25 84 LEU A C 1
ATOM 655 O O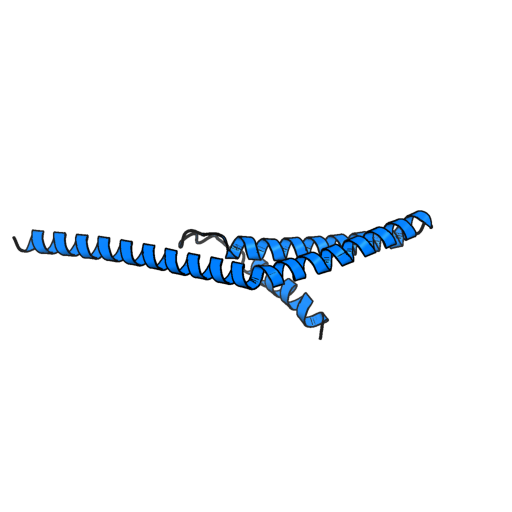 . LEU A 1 84 ? 3.634 1.600 -7.119 1.00 86.25 84 LEU A O 1
ATOM 659 N N . THR A 1 85 ? 2.945 1.463 -9.254 1.00 85.06 85 THR A N 1
ATOM 660 C CA . THR A 1 85 ? 1.508 1.479 -8.946 1.00 85.06 85 THR A CA 1
ATOM 661 C C . THR A 1 85 ? 1.116 0.315 -8.033 1.00 85.06 85 THR A C 1
ATOM 663 O O . THR A 1 85 ? 0.403 0.503 -7.045 1.00 85.06 85 THR A O 1
ATOM 666 N N . ARG A 1 86 ? 1.639 -0.890 -8.295 1.00 80.81 86 ARG A N 1
ATOM 667 C CA . ARG A 1 86 ? 1.410 -2.060 -7.430 1.00 80.81 86 ARG A CA 1
ATOM 668 C C . ARG A 1 86 ? 2.010 -1.887 -6.033 1.00 80.81 86 ARG A C 1
ATOM 670 O O . ARG A 1 86 ? 1.337 -2.182 -5.047 1.00 80.81 86 AR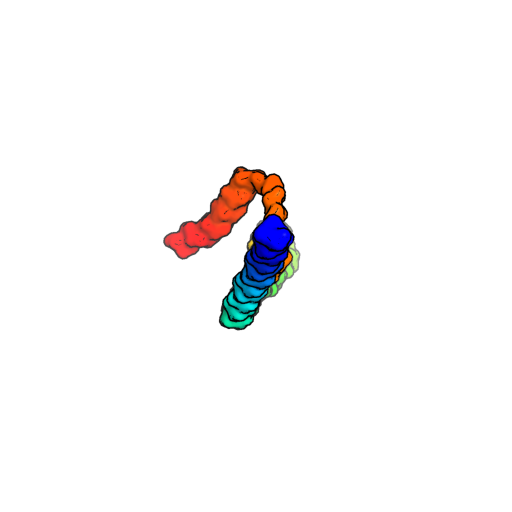G A O 1
ATOM 677 N N . MET A 1 87 ? 3.227 -1.353 -5.923 1.00 83.31 87 MET A N 1
ATOM 678 C CA . MET A 1 87 ? 3.838 -1.047 -4.622 1.00 83.31 87 MET A CA 1
ATOM 679 C C . MET A 1 87 ? 3.035 -0.002 -3.828 1.00 83.31 87 MET A C 1
ATOM 681 O O . MET A 1 87 ? 2.864 -0.129 -2.611 1.00 83.31 87 MET A O 1
ATOM 685 N N . ALA A 1 88 ? 2.513 1.020 -4.508 1.00 82.88 88 ALA A N 1
ATOM 686 C CA . ALA A 1 88 ? 1.654 2.030 -3.898 1.00 82.88 88 ALA A CA 1
ATOM 687 C C . ALA A 1 88 ? 0.342 1.418 -3.375 1.00 82.88 88 ALA A C 1
ATOM 689 O O . ALA A 1 88 ? -0.084 1.738 -2.265 1.00 82.88 88 ALA A O 1
ATOM 690 N N . ALA A 1 89 ? -0.263 0.484 -4.116 1.00 80.06 89 ALA A N 1
ATOM 691 C CA . ALA A 1 89 ? -1.447 -0.244 -3.661 1.00 80.06 89 ALA A CA 1
ATOM 692 C C . ALA A 1 89 ? -1.157 -1.102 -2.413 1.00 80.06 89 ALA A C 1
ATOM 694 O O . ALA A 1 89 ? -1.901 -1.031 -1.434 1.00 80.06 89 ALA A O 1
ATOM 695 N N . LEU A 1 90 ? -0.043 -1.848 -2.401 1.00 75.56 90 LEU A N 1
ATOM 696 C CA . LEU A 1 90 ? 0.363 -2.683 -1.262 1.00 75.56 90 LEU A CA 1
ATOM 697 C C . LEU A 1 90 ? 0.542 -1.848 0.015 1.00 75.56 90 LEU A C 1
ATOM 699 O O . LEU A 1 90 ? -0.053 -2.138 1.055 1.00 75.56 90 LEU A O 1
ATOM 703 N N . THR A 1 91 ? 1.309 -0.760 -0.072 1.00 78.94 91 THR A N 1
ATOM 704 C CA . THR A 1 91 ? 1.517 0.160 1.059 1.00 78.94 91 THR A CA 1
ATOM 705 C C . THR A 1 91 ? 0.224 0.875 1.475 1.00 78.94 91 THR A C 1
ATOM 707 O O . THR A 1 91 ? -0.010 1.096 2.668 1.00 78.94 91 THR A O 1
ATOM 710 N N . GLY A 1 92 ? -0.664 1.167 0.519 1.00 78.56 92 GLY A N 1
ATOM 711 C CA . GLY A 1 92 ? -2.007 1.690 0.762 1.00 78.56 92 GLY A CA 1
ATOM 712 C C . GLY A 1 92 ? -2.878 0.745 1.594 1.00 78.56 92 GLY A C 1
ATOM 713 O O . GLY A 1 92 ? -3.478 1.180 2.579 1.00 78.56 92 GLY A O 1
ATOM 714 N N . HIS A 1 93 ? -2.905 -0.550 1.270 1.00 75.69 93 HIS A N 1
ATOM 715 C CA . HIS A 1 93 ? -3.669 -1.549 2.027 1.00 75.69 93 HIS A CA 1
ATOM 716 C C . HIS A 1 93 ? -3.198 -1.670 3.479 1.00 75.69 93 HIS A C 1
ATOM 718 O O . HIS A 1 93 ? -4.032 -1.704 4.386 1.00 75.69 93 HIS A O 1
ATOM 724 N N . LEU A 1 94 ? -1.882 -1.645 3.727 1.00 75.94 94 LEU A N 1
ATOM 725 C CA . LEU A 1 94 ? -1.344 -1.624 5.092 1.00 75.94 94 LEU A CA 1
ATOM 726 C C . LEU A 1 94 ? -1.815 -0.396 5.867 1.00 75.94 94 LEU A C 1
ATOM 728 O O . LEU A 1 94 ? -2.252 -0.509 7.013 1.00 75.94 94 LEU A O 1
ATOM 732 N N . LYS A 1 95 ? -1.740 0.783 5.241 1.00 76.50 95 LYS A N 1
ATOM 733 C CA . LYS A 1 95 ? -2.181 2.036 5.859 1.00 76.50 95 LYS A CA 1
ATOM 734 C C . LYS A 1 95 ? -3.671 1.986 6.198 1.00 76.50 95 LYS A C 1
ATOM 736 O O . LYS A 1 95 ? -4.057 2.424 7.281 1.00 76.50 95 LYS A O 1
ATOM 741 N N . THR A 1 96 ? -4.496 1.424 5.315 1.00 76.62 96 THR A N 1
ATOM 742 C CA . THR A 1 96 ? -5.932 1.218 5.552 1.00 76.62 96 THR A CA 1
ATOM 743 C C . THR A 1 96 ? -6.183 0.243 6.700 1.00 76.62 96 THR A C 1
ATOM 745 O O . THR A 1 96 ? -7.013 0.529 7.562 1.00 76.62 96 THR A O 1
ATOM 748 N N . PHE A 1 97 ? -5.439 -0.864 6.768 1.00 74.62 97 PHE A N 1
ATOM 749 C CA . PHE A 1 97 ? -5.560 -1.852 7.843 1.00 74.62 97 PHE A CA 1
ATOM 750 C C . PHE A 1 97 ? -5.141 -1.286 9.211 1.00 74.62 97 PHE A C 1
ATOM 752 O O . PHE A 1 97 ? -5.798 -1.548 10.220 1.00 74.62 97 PHE A O 1
ATOM 759 N N . ALA A 1 98 ? -4.091 -0.460 9.241 1.00 75.31 98 ALA A N 1
ATOM 760 C CA . ALA A 1 98 ? -3.604 0.211 10.446 1.00 75.31 98 ALA A CA 1
ATOM 761 C C . ALA A 1 98 ? -4.521 1.353 10.922 1.00 75.31 98 ALA A C 1
ATOM 763 O O . ALA A 1 98 ? -4.514 1.707 12.107 1.00 75.31 98 ALA A O 1
ATOM 764 N N . ARG A 1 99 ? -5.297 1.962 10.012 1.00 73.94 99 ARG A N 1
ATOM 765 C CA . ARG A 1 99 ? -6.112 3.142 10.318 1.00 73.94 99 ARG A CA 1
ATOM 766 C C . ARG A 1 99 ? -7.216 2.791 11.311 1.00 73.94 99 ARG A C 1
ATOM 768 O O . ARG A 1 99 ? -8.041 1.907 11.080 1.00 73.94 99 ARG A O 1
ATOM 775 N N . LYS A 1 100 ? -7.299 3.586 12.379 1.00 65.25 100 LYS A N 1
ATOM 776 C CA . LYS A 1 100 ? -8.447 3.619 13.287 1.00 65.25 100 LYS A CA 1
ATOM 777 C C . LYS A 1 100 ? -9.606 4.326 12.574 1.00 65.25 100 LYS A C 1
ATOM 779 O O . LYS A 1 100 ? -9.868 5.500 12.813 1.00 65.25 100 LYS A O 1
ATOM 784 N N . SER A 1 101 ? -10.231 3.660 11.604 1.00 60.34 101 SER A N 1
ATOM 785 C CA . SER A 1 101 ? -11.454 4.182 10.990 1.00 60.34 101 SER A CA 1
ATOM 786 C C . SER A 1 101 ? -12.541 4.205 12.069 1.00 60.34 101 SER A C 1
ATOM 788 O O . SER A 1 101 ? -12.763 3.164 12.691 1.00 60.34 101 SER A O 1
ATOM 790 N N . PRO A 1 102 ? -13.200 5.351 12.322 1.00 54.28 102 PRO A N 1
ATOM 791 C CA . PRO A 1 102 ? -14.385 5.387 13.164 1.00 54.28 102 PRO A CA 1
ATOM 792 C C . PRO A 1 102 ? -15.361 4.325 12.662 1.00 54.28 102 PRO A C 1
ATOM 794 O O . PRO A 1 102 ? -15.739 4.333 11.486 1.00 54.28 102 PRO A O 1
ATOM 797 N N . SER A 1 103 ? -15.715 3.385 13.531 1.00 47.72 103 SER A N 1
ATOM 798 C CA . SER A 1 103 ? -16.785 2.418 13.326 1.00 47.72 103 SER A CA 1
ATOM 799 C C . SER A 1 103 ? -18.067 3.199 13.003 1.00 47.72 103 SER A C 1
ATOM 801 O O . SER A 1 103 ? -18.748 3.688 13.896 1.00 47.72 103 SER A O 1
ATOM 803 N N . GLY A 1 104 ? -18.360 3.410 11.713 1.00 50.69 104 GLY A N 1
ATOM 804 C CA . GLY A 1 104 ? -19.546 4.167 11.294 1.00 50.69 104 GLY A CA 1
ATOM 805 C C . GLY A 1 104 ? -19.433 5.051 10.052 1.00 50.69 104 GLY A C 1
ATOM 806 O O . GLY A 1 104 ? -20.469 5.532 9.596 1.00 50.69 104 GLY A O 1
ATOM 807 N N . LEU A 1 105 ? -18.254 5.250 9.451 1.00 48.97 105 LEU A N 1
ATOM 808 C CA . LEU A 1 105 ? -18.185 5.896 8.131 1.00 48.97 105 LEU A CA 1
ATOM 809 C C . LEU A 1 105 ? -18.680 4.917 7.056 1.00 48.97 105 LEU A C 1
ATOM 811 O O . LEU A 1 105 ? -17.903 4.222 6.410 1.00 48.97 105 LEU A O 1
ATOM 815 N N . ARG A 1 106 ? -20.005 4.850 6.889 1.00 55.84 106 ARG A N 1
ATOM 816 C CA . ARG A 1 106 ? -20.636 4.377 5.654 1.00 55.84 106 ARG A CA 1
ATOM 817 C C . ARG A 1 106 ? -20.291 5.390 4.569 1.00 55.84 106 ARG A C 1
ATOM 819 O O . ARG A 1 106 ? -21.026 6.355 4.374 1.00 55.84 106 ARG A O 1
ATOM 826 N N . GLU A 1 107 ? -19.152 5.223 3.914 1.00 58.84 107 GLU A N 1
ATOM 827 C CA . GLU A 1 107 ? -18.893 5.969 2.689 1.00 58.84 107 GLU A CA 1
ATOM 828 C C . GLU A 1 107 ? -19.666 5.318 1.539 1.00 58.84 107 GLU A C 1
ATOM 830 O O . GLU A 1 107 ? -19.901 4.106 1.533 1.00 58.84 107 GLU A O 1
ATOM 835 N N . ARG A 1 108 ? -20.134 6.127 0.586 1.00 66.75 108 ARG A N 1
ATOM 836 C CA . ARG A 1 108 ? -20.667 5.574 -0.657 1.00 66.75 108 ARG A CA 1
ATOM 837 C C . ARG A 1 108 ? -19.481 5.035 -1.437 1.00 66.75 108 ARG A C 1
ATOM 839 O O . ARG A 1 108 ? -18.660 5.816 -1.905 1.00 66.75 108 ARG A O 1
ATOM 846 N N . VAL A 1 109 ? -19.410 3.717 -1.541 1.00 71.12 109 VAL A N 1
ATOM 847 C CA . VAL A 1 109 ? -18.393 3.035 -2.331 1.00 71.12 109 VAL A CA 1
ATOM 848 C C . VAL A 1 109 ? -19.015 2.640 -3.659 1.00 71.12 109 VAL A C 1
ATOM 850 O O . VAL A 1 109 ? -20.134 2.122 -3.696 1.00 71.12 109 VAL A O 1
ATOM 853 N N . ASP A 1 110 ? -18.295 2.888 -4.745 1.00 81.00 110 ASP A N 1
ATOM 854 C CA . ASP A 1 110 ? -18.636 2.309 -6.034 1.00 81.00 110 ASP A CA 1
ATOM 855 C C . ASP A 1 110 ? -18.220 0.833 -6.041 1.00 81.00 110 ASP A C 1
ATOM 857 O O . ASP A 1 110 ? -17.034 0.500 -6.034 1.00 81.00 110 ASP A O 1
ATOM 861 N N . LEU A 1 111 ? -19.214 -0.054 -6.019 1.00 82.19 111 LEU A N 1
ATOM 862 C CA . LEU A 1 111 ? -19.010 -1.500 -6.049 1.00 82.19 111 LEU A CA 1
ATOM 863 C C . LEU A 1 111 ? -18.267 -1.953 -7.307 1.00 82.19 111 LEU A C 1
ATOM 865 O O . LEU A 1 111 ? -17.476 -2.887 -7.207 1.00 82.19 111 LEU A O 1
ATOM 869 N N . ALA A 1 112 ? -18.480 -1.298 -8.454 1.00 80.56 112 ALA A N 1
ATOM 870 C CA . ALA A 1 112 ? -17.769 -1.644 -9.681 1.00 80.56 112 ALA A CA 1
ATOM 871 C C . ALA A 1 112 ? -16.262 -1.413 -9.503 1.00 80.56 112 ALA A C 1
ATOM 873 O O . ALA A 1 112 ? -15.470 -2.320 -9.728 1.00 80.56 112 ALA A O 1
ATOM 874 N N . CYS A 1 113 ? -15.885 -0.259 -8.944 1.00 74.94 113 CYS A N 1
ATOM 875 C CA . CYS A 1 113 ? -14.493 0.068 -8.634 1.00 74.94 113 CYS A CA 1
ATOM 876 C C . CYS A 1 113 ? -13.850 -0.940 -7.663 1.00 74.94 113 CYS A C 1
ATOM 878 O O . CYS A 1 113 ? -12.711 -1.358 -7.862 1.00 74.94 113 CYS A O 1
ATOM 880 N N . VAL A 1 114 ? -14.579 -1.385 -6.632 1.00 83.19 114 VAL A N 1
ATOM 881 C CA . VAL A 1 114 ? -14.071 -2.394 -5.680 1.00 83.19 114 VAL A CA 1
ATOM 882 C C . VAL A 1 114 ? -13.861 -3.747 -6.354 1.00 83.19 114 VAL A C 1
ATOM 884 O O . VAL A 1 114 ? -12.858 -4.411 -6.096 1.00 83.19 114 VAL A O 1
ATOM 887 N N . VAL A 1 115 ? -14.796 -4.160 -7.212 1.00 84.06 115 VAL A N 1
ATOM 888 C CA . VAL A 1 115 ? -14.688 -5.413 -7.966 1.00 84.06 115 VAL A CA 1
ATOM 889 C C . VAL A 1 115 ? -13.516 -5.346 -8.943 1.00 84.06 115 VAL A C 1
ATOM 891 O O . VAL A 1 115 ? -12.716 -6.275 -8.963 1.00 84.06 115 VAL A O 1
ATOM 894 N N . ASP A 1 116 ? -13.344 -4.242 -9.668 1.00 79.69 116 ASP A N 1
ATOM 895 C CA . ASP A 1 116 ? -12.221 -4.053 -10.592 1.00 79.69 116 ASP A CA 1
ATOM 896 C C . ASP A 1 116 ? -10.872 -4.080 -9.860 1.00 79.69 116 ASP A C 1
ATOM 898 O O . ASP A 1 116 ? -9.931 -4.735 -10.307 1.00 79.69 116 ASP A O 1
ATOM 902 N N . GLN A 1 117 ? -10.777 -3.439 -8.691 1.00 73.44 117 GLN A N 1
ATOM 903 C CA . GLN A 1 117 ? -9.577 -3.486 -7.849 1.00 73.44 117 GLN A CA 1
ATOM 904 C C . GLN A 1 117 ? -9.290 -4.897 -7.320 1.00 73.44 117 GLN A C 1
ATOM 906 O O . GLN A 1 117 ? -8.136 -5.331 -7.320 1.00 73.44 117 GLN A O 1
ATOM 911 N N . ALA A 1 118 ? -10.321 -5.626 -6.886 1.00 78.81 118 ALA A N 1
ATOM 912 C CA . ALA A 1 118 ? -10.181 -7.009 -6.442 1.00 78.81 118 ALA A CA 1
ATOM 913 C C . ALA A 1 118 ? -9.729 -7.919 -7.592 1.00 78.81 118 ALA A C 1
ATOM 915 O O . ALA A 1 118 ? -8.810 -8.719 -7.413 1.00 78.81 118 ALA A O 1
ATOM 916 N N . MET A 1 119 ? -10.312 -7.749 -8.781 1.00 78.81 119 MET A N 1
ATOM 917 C CA . MET A 1 119 ? -9.910 -8.463 -9.989 1.00 78.81 119 MET A CA 1
ATOM 918 C C . MET A 1 119 ? -8.464 -8.151 -10.358 1.00 78.81 119 MET A C 1
ATOM 920 O O . MET A 1 119 ? -7.725 -9.079 -10.640 1.00 78.81 119 MET A O 1
ATOM 924 N N . LEU A 1 120 ? -8.017 -6.895 -10.263 1.00 74.19 120 LEU A N 1
ATOM 925 C CA . LEU A 1 120 ? -6.631 -6.501 -10.542 1.00 74.19 120 LEU A CA 1
ATOM 926 C C . LEU A 1 120 ? -5.616 -7.168 -9.593 1.00 74.19 120 LEU A C 1
ATOM 928 O O . LEU A 1 120 ? -4.506 -7.509 -10.003 1.00 74.19 120 LEU A O 1
ATOM 932 N N . LEU A 1 121 ? -5.995 -7.370 -8.326 1.00 70.06 121 LEU A N 1
ATOM 933 C CA . LEU A 1 121 ? -5.187 -8.096 -7.339 1.00 70.06 121 LEU A CA 1
ATOM 934 C C . LEU A 1 121 ? -5.153 -9.604 -7.617 1.00 70.06 121 LEU A C 1
ATOM 936 O O . LEU A 1 121 ? -4.097 -10.226 -7.496 1.00 70.06 121 LEU A O 1
ATOM 940 N N . LEU A 1 122 ? -6.291 -10.188 -7.997 1.00 75.75 122 LEU A N 1
ATOM 941 C CA . LEU A 1 122 ? -6.400 -11.597 -8.381 1.00 75.75 122 LEU A CA 1
ATOM 942 C C . LEU A 1 122 ? -5.679 -11.892 -9.698 1.00 75.75 122 LEU A C 1
ATOM 944 O O . LEU A 1 122 ? -5.042 -12.931 -9.814 1.00 75.75 122 LEU A O 1
ATOM 948 N N . ASP A 1 123 ? -5.693 -10.967 -10.653 1.00 72.50 123 ASP A N 1
ATOM 949 C CA . ASP A 1 123 ? -5.046 -11.125 -11.956 1.00 72.50 123 ASP A CA 1
ATOM 950 C C . ASP A 1 123 ? -3.527 -11.268 -11.835 1.00 72.50 123 ASP A C 1
ATOM 952 O O . ASP A 1 123 ? -2.899 -11.999 -12.597 1.00 72.50 123 ASP A O 1
ATOM 956 N N . ALA A 1 124 ? -2.923 -10.591 -10.855 1.00 59.88 124 ALA A N 1
ATOM 957 C CA . ALA A 1 124 ? -1.508 -10.759 -10.546 1.00 59.88 124 ALA A CA 1
ATOM 958 C C . ALA A 1 124 ? -1.199 -12.167 -10.007 1.00 59.88 124 ALA A C 1
ATOM 960 O O . ALA A 1 124 ? -0.122 -12.687 -10.271 1.00 59.88 124 ALA A O 1
ATOM 961 N N . ARG A 1 125 ? -2.150 -12.784 -9.294 1.00 57.81 125 ARG A N 1
ATOM 962 C CA . ARG A 1 125 ? -2.030 -14.122 -8.696 1.00 57.81 125 ARG A CA 1
ATOM 963 C C . ARG A 1 125 ? -2.301 -15.236 -9.709 1.00 57.81 125 ARG A C 1
ATOM 965 O O . ARG A 1 125 ? -1.630 -16.255 -9.684 1.00 57.81 125 ARG A O 1
ATOM 972 N N . ILE A 1 126 ? -3.272 -15.027 -10.598 1.00 66.94 126 ILE A N 1
ATOM 973 C CA . ILE A 1 126 ? -3.695 -16.002 -11.615 1.00 66.94 126 ILE A CA 1
ATOM 974 C C . ILE A 1 126 ? -2.648 -16.143 -12.728 1.00 66.94 126 ILE A C 1
ATOM 976 O O . ILE A 1 126 ? -2.554 -17.195 -13.340 1.00 66.94 126 ILE A O 1
ATOM 980 N N . ARG A 1 127 ? -1.837 -15.111 -12.992 1.00 52.41 127 ARG A N 1
ATOM 981 C CA . ARG A 1 127 ? -0.756 -15.172 -13.995 1.00 52.41 127 ARG A CA 1
ATOM 982 C C . ARG A 1 127 ? 0.537 -15.827 -13.488 1.00 52.41 127 ARG A C 1
ATOM 984 O O . ARG A 1 127 ? 1.459 -15.986 -14.283 1.00 52.41 127 ARG A O 1
ATOM 991 N N . GLU A 1 128 ? 0.629 -16.127 -12.192 1.00 48.94 128 GLU A N 1
ATOM 992 C CA . GLU A 1 128 ? 1.764 -16.842 -11.583 1.00 48.94 128 GLU A CA 1
ATOM 993 C C . GLU A 1 128 ? 1.521 -18.360 -11.442 1.00 48.94 128 GLU A C 1
ATOM 995 O O . GLU A 1 128 ? 2.452 -19.071 -11.062 1.00 48.94 128 GLU A O 1
ATOM 1000 N N . GLU A 1 129 ? 0.325 -18.861 -11.788 1.00 40.47 129 GLU A N 1
ATOM 1001 C CA . GLU A 1 129 ? 0.046 -20.294 -12.023 1.00 40.47 129 GLU A CA 1
ATOM 1002 C C . GLU A 1 129 ? 0.079 -20.637 -13.520 1.00 40.47 129 GLU A C 1
ATOM 1004 O O . GLU A 1 129 ? 0.552 -21.751 -13.848 1.00 40.47 129 GLU A O 1
#

Organism: Tanacetum cinerariifolium (NCBI:txid118510)

Foldseek 3Di:
DVVVVVVVVVVVVVVVVVVVVVVVLVVLLVVLVVVCVVCVVVVVVVLVVLVVVLVVLVVVLVVCVVVVVVVVSVVSVVVNVVSVVVSVVSVVVSCVSNDSDPPDPPDDDDPVVVVVVVVVVVVVVVVVD

Solvent-accessible surface area (backbone atoms only — not comparable to full-atom values): 7325 Å² total; per-residue (Å²): 110,73,66,60,56,48,54,54,48,51,53,50,51,52,52,52,52,52,51,51,52,52,52,50,56,49,50,56,50,50,53,47,51,49,51,51,59,73,41,42,66,59,52,52,49,64,55,47,52,57,52,53,52,46,56,53,50,52,54,52,36,51,54,29,50,78,70,69,38,54,72,60,30,53,56,52,50,54,54,50,51,55,51,51,52,50,53,52,50,55,56,46,51,53,52,59,66,70,47,87,67,68,94,75,77,81,68,93,72,62,62,66,60,52,51,53,53,50,48,58,59,47,53,64,56,62,74,75,111

pLDDT: mean 81.75, std 11.85, range [40.47, 96.31]

Sequence (129 aa):
MRQRSREELEQLVEARTRDLRTAQDGLVQSTKLAALGQMSAALAHEINQPLTAQRMQLASLQLLLDHGRVDDAYKALALLDQQLTRMAALTGHLKTFARKSPSGLRERVDLACVVDQAMLLLDARIREE

Mean predicted aligned error: 11.59 Å